Protein AF-A0ABD0PKK7-F1 (afdb_monomer)

Mean predicted aligned error: 3.7 Å

Structure (mmCIF, N/CA/C/O backbone):
data_AF-A0ABD0PKK7-F1
#
_entry.id   AF-A0ABD0PKK7-F1
#
loop_
_atom_site.group_PDB
_atom_site.id
_atom_site.type_symbol
_atom_site.label_atom_id
_atom_site.label_alt_id
_atom_site.label_comp_id
_atom_site.label_asym_id
_atom_site.label_entity_id
_atom_site.label_seq_id
_atom_site.pdbx_PDB_ins_code
_atom_site.Cartn_x
_atom_site.Cartn_y
_atom_site.Cartn_z
_atom_site.occupancy
_atom_site.B_iso_or_equiv
_atom_site.auth_seq_id
_atom_site.auth_comp_id
_atom_site.auth_asym_id
_atom_site.auth_atom_id
_atom_site.pdbx_PDB_model_num
ATOM 1 N N . MET A 1 1 ? -2.593 -15.574 10.858 1.00 81.81 1 MET A N 1
ATOM 2 C CA . MET A 1 1 ? -2.363 -14.415 11.750 1.00 81.81 1 MET A CA 1
ATOM 3 C C . MET A 1 1 ? -3.579 -13.500 11.752 1.00 81.81 1 MET A C 1
ATOM 5 O O . MET A 1 1 ? -4.221 -13.424 12.784 1.00 81.81 1 MET A O 1
ATOM 9 N N . ALA A 1 2 ? -3.959 -12.905 10.613 1.00 89.06 2 ALA A N 1
ATOM 10 C CA . ALA A 1 2 ? -5.119 -12.009 10.537 1.00 89.06 2 ALA A CA 1
ATOM 11 C C . ALA A 1 2 ? -6.419 -12.623 11.096 1.00 89.06 2 ALA A C 1
ATOM 13 O O . ALA A 1 2 ? -7.024 -12.035 11.982 1.00 89.06 2 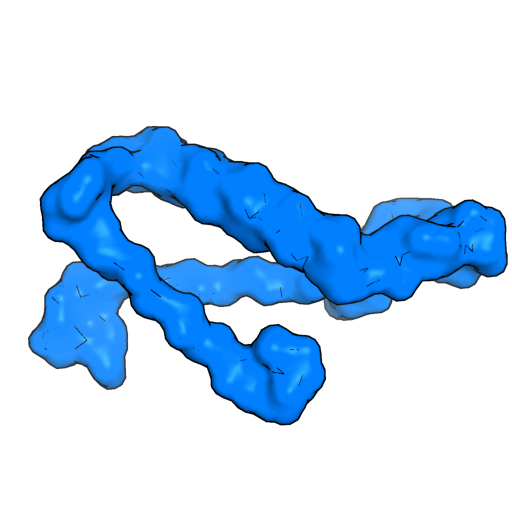ALA A O 1
ATOM 14 N N . GLU A 1 3 ? -6.772 -13.846 10.680 1.00 91.81 3 GLU A N 1
ATOM 15 C CA . GLU A 1 3 ? -7.954 -14.573 11.180 1.00 91.81 3 GLU A CA 1
ATOM 16 C C . GLU A 1 3 ? -7.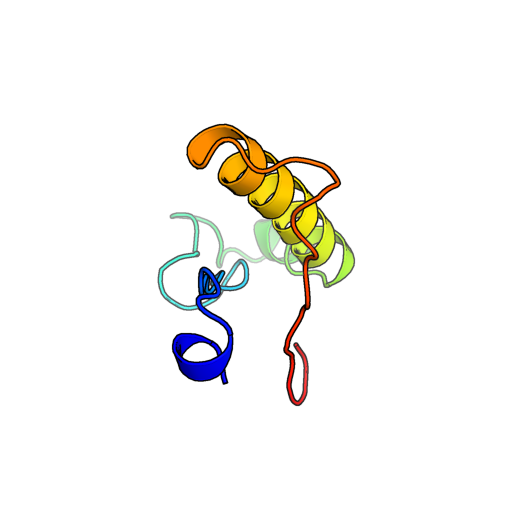967 -14.721 12.711 1.00 91.81 3 GLU A C 1
ATOM 18 O O . GLU A 1 3 ? -8.956 -14.400 13.359 1.00 91.81 3 GLU A O 1
ATOM 23 N N . ARG A 1 4 ? -6.835 -15.118 13.310 1.00 94.75 4 ARG A N 1
ATOM 24 C CA . ARG A 1 4 ? -6.707 -15.298 14.768 1.00 94.75 4 ARG A CA 1
ATOM 25 C C . ARG A 1 4 ? -6.900 -14.001 15.557 1.00 94.75 4 ARG A C 1
ATOM 27 O O . ARG A 1 4 ? -7.234 -14.063 16.733 1.00 94.75 4 ARG A O 1
ATOM 34 N N . HIS A 1 5 ? -6.664 -12.852 14.927 1.00 92.69 5 HIS A N 1
ATOM 35 C CA . HIS A 1 5 ? -6.779 -11.532 15.545 1.00 92.69 5 HIS A CA 1
ATOM 36 C C . HIS A 1 5 ? -8.003 -10.744 15.059 1.00 92.69 5 HIS A C 1
ATOM 38 O O . HIS A 1 5 ? -8.154 -9.587 15.443 1.00 92.69 5 HIS A O 1
ATOM 44 N N . GLY A 1 6 ? -8.856 -11.331 14.206 1.00 93.69 6 GLY A N 1
ATOM 45 C CA . GLY A 1 6 ? -9.970 -10.614 13.578 1.00 93.69 6 GLY A CA 1
ATOM 46 C C . GLY A 1 6 ? -9.519 -9.375 12.793 1.00 93.69 6 GLY A C 1
ATOM 47 O O . GLY A 1 6 ? -10.235 -8.377 12.752 1.00 93.69 6 GLY A O 1
ATOM 48 N N . ALA A 1 7 ? -8.307 -9.404 12.232 1.00 94.81 7 ALA A N 1
ATOM 49 C CA . ALA A 1 7 ? -7.701 -8.245 11.591 1.00 94.81 7 ALA A CA 1
ATOM 50 C C . ALA A 1 7 ? -8.147 -8.105 10.132 1.00 94.81 7 ALA A C 1
ATOM 52 O O . ALA A 1 7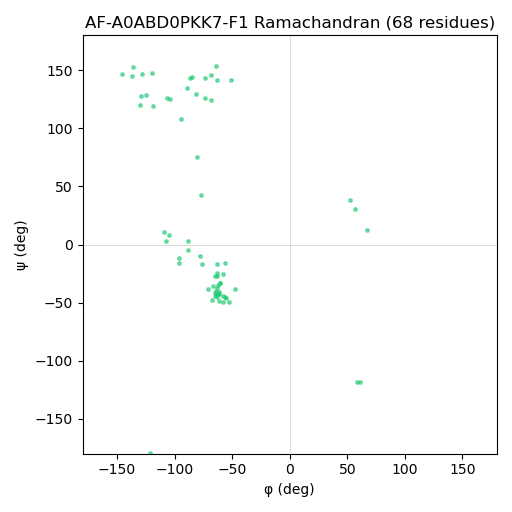 ? -8.251 -9.089 9.396 1.00 94.81 7 ALA A O 1
ATOM 53 N N . LEU A 1 8 ? -8.318 -6.858 9.696 1.00 95.19 8 LEU A N 1
ATOM 54 C CA . LEU A 1 8 ? -8.417 -6.523 8.282 1.00 95.19 8 LEU A CA 1
ATOM 55 C C . LEU A 1 8 ? -7.052 -6.756 7.617 1.00 95.19 8 LEU A C 1
ATOM 57 O O . LEU A 1 8 ? -6.049 -6.193 8.052 1.00 95.19 8 LEU A O 1
ATOM 61 N N . LEU A 1 9 ? -7.020 -7.569 6.560 1.00 95.94 9 LEU A N 1
ATOM 62 C CA . LEU A 1 9 ? -5.827 -7.788 5.744 1.00 95.94 9 LEU A CA 1
ATOM 63 C C . LEU A 1 9 ? -5.961 -7.025 4.428 1.00 95.94 9 LEU A C 1
ATOM 65 O O . LEU A 1 9 ? -6.924 -7.218 3.688 1.00 95.94 9 LEU A O 1
ATOM 69 N N . VAL A 1 10 ? -4.970 -6.190 4.133 1.00 95.69 10 VAL A N 1
ATOM 70 C CA . VAL A 1 10 ? -4.853 -5.462 2.868 1.00 95.69 10 VAL A CA 1
ATOM 71 C C . VAL A 1 10 ? -3.469 -5.689 2.276 1.00 95.69 10 VAL A C 1
ATOM 73 O O . VAL A 1 10 ? -2.495 -5.837 3.012 1.00 95.69 10 VAL A O 1
ATOM 76 N N . ALA A 1 11 ? -3.391 -5.720 0.949 1.00 94.75 11 ALA A N 1
ATOM 77 C CA . ALA A 1 11 ? -2.144 -5.812 0.204 1.00 94.75 11 ALA A CA 1
ATOM 78 C C . ALA A 1 11 ? -2.127 -4.704 -0.851 1.00 94.75 11 ALA A C 1
ATOM 80 O O . ALA A 1 11 ? -3.092 -4.553 -1.602 1.00 94.75 11 ALA A O 1
ATOM 81 N N . LEU A 1 12 ? -1.046 -3.925 -0.873 1.00 95.12 12 LEU A N 1
ATOM 82 C CA . LEU A 1 12 ? -0.824 -2.861 -1.844 1.00 95.12 12 LEU A CA 1
ATOM 83 C C . LEU A 1 12 ? 0.243 -3.320 -2.837 1.00 95.12 12 LEU A C 1
ATOM 85 O O . LEU A 1 12 ? 1.331 -3.724 -2.432 1.00 95.12 12 LEU A O 1
ATOM 89 N N . GLU A 1 13 ? -0.072 -3.267 -4.128 1.00 95.88 13 GLU A N 1
ATOM 90 C CA . GLU A 1 13 ? 0.890 -3.570 -5.187 1.00 95.88 13 GLU A CA 1
ATOM 91 C C . GLU A 1 13 ? 1.769 -2.343 -5.458 1.00 95.88 13 GLU A C 1
ATOM 93 O O . GLU A 1 13 ? 1.260 -1.237 -5.647 1.00 95.88 13 GLU A O 1
ATOM 98 N N . HIS A 1 14 ? 3.088 -2.544 -5.464 1.00 94.38 14 HIS A N 1
ATOM 99 C CA . HIS A 1 14 ? 4.075 -1.481 -5.641 1.00 94.38 14 HIS A CA 1
ATOM 100 C C . HIS A 1 14 ? 3.940 -0.820 -7.021 1.00 94.38 14 HIS A C 1
ATOM 102 O O . HIS A 1 14 ? 3.736 -1.498 -8.029 1.00 94.38 14 HIS A O 1
ATOM 108 N N . ARG A 1 15 ? 4.120 0.505 -7.084 1.00 93.88 15 ARG A N 1
ATOM 109 C CA . ARG A 1 15 ? 4.182 1.251 -8.352 1.00 93.88 15 ARG A CA 1
ATOM 110 C C . ARG A 1 15 ? 5.178 0.628 -9.335 1.00 93.88 15 ARG A C 1
ATOM 112 O O . ARG A 1 15 ? 6.255 0.201 -8.923 1.00 93.88 15 ARG A O 1
ATOM 119 N N . PHE A 1 16 ? 4.842 0.620 -10.619 1.00 92.31 16 PHE A N 1
AT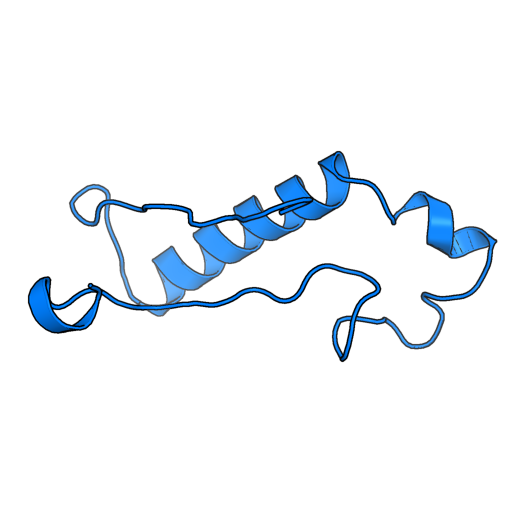OM 120 C CA . PHE A 1 16 ? 5.615 0.000 -11.706 1.00 92.31 16 PHE A CA 1
ATOM 121 C C . PHE A 1 16 ? 5.707 -1.538 -11.668 1.00 92.31 16 PHE A C 1
ATOM 123 O O . PHE A 1 16 ? 6.475 -2.116 -12.435 1.00 92.31 16 PHE A O 1
ATOM 130 N N . TYR A 1 17 ? 4.899 -2.219 -10.848 1.00 92.25 17 TYR A N 1
ATOM 131 C CA . TYR A 1 17 ? 4.782 -3.681 -10.856 1.00 92.25 17 TYR A CA 1
ATOM 132 C C . TYR A 1 17 ? 3.353 -4.122 -11.170 1.00 92.25 17 TYR A C 1
ATOM 134 O O . TYR A 1 17 ? 2.393 -3.455 -10.796 1.00 92.25 17 TYR A O 1
ATOM 142 N N . GLY A 1 18 ? 3.219 -5.273 -11.836 1.00 92.75 18 GLY A N 1
ATOM 143 C CA . GLY A 1 18 ? 1.931 -5.923 -12.070 1.00 92.75 18 GLY A CA 1
ATOM 144 C C . GLY A 1 18 ? 0.945 -5.042 -12.837 1.00 92.75 18 GLY A C 1
ATOM 145 O O . GLY A 1 18 ? 1.179 -4.696 -13.994 1.00 92.75 18 GLY A O 1
ATOM 146 N N . LYS A 1 19 ? -0.179 -4.722 -12.196 1.00 92.62 19 LYS A N 1
ATOM 147 C CA . LYS A 1 19 ? -1.231 -3.840 -12.723 1.00 92.62 19 LYS A CA 1
ATOM 148 C C . LYS A 1 19 ? -1.086 -2.398 -12.233 1.00 92.62 19 LYS A C 1
ATOM 150 O O . LYS A 1 19 ? -1.733 -1.519 -12.796 1.00 92.62 19 LYS A O 1
ATOM 155 N N . SER A 1 20 ? -0.227 -2.137 -11.251 1.00 92.56 20 SER A N 1
ATOM 156 C CA . SER A 1 20 ? 0.154 -0.797 -10.780 1.00 92.56 20 SER A CA 1
ATOM 157 C C . SER A 1 20 ? 1.146 -0.096 -11.725 1.00 92.56 20 SER A C 1
ATOM 159 O O . SER A 1 20 ? 2.112 0.531 -11.284 1.00 92.56 20 SER A O 1
ATOM 161 N N . ILE A 1 21 ? 0.922 -0.198 -13.037 1.00 92.62 21 ILE A N 1
ATOM 162 C CA . ILE A 1 21 ? 1.718 0.454 -14.081 1.00 92.62 21 ILE A CA 1
ATOM 163 C C . ILE A 1 21 ? 0.786 1.389 -14.850 1.00 92.62 21 ILE A C 1
ATOM 165 O O . ILE A 1 21 ? -0.196 0.948 -15.446 1.00 92.62 21 ILE A O 1
ATOM 169 N N . ASN A 1 22 ? 1.087 2.687 -14.831 1.00 88.12 22 ASN A N 1
ATOM 170 C CA . ASN A 1 22 ? 0.376 3.650 -15.670 1.00 88.12 22 ASN A CA 1
ATOM 171 C C . ASN A 1 22 ? 0.628 3.337 -17.157 1.00 88.12 22 ASN A C 1
ATOM 173 O O . ASN A 1 22 ? 1.689 2.794 -17.463 1.00 88.12 22 ASN A O 1
ATOM 177 N N . PRO A 1 23 ? -0.280 3.703 -18.081 1.00 86.75 23 PRO A N 1
ATOM 178 C CA . PRO A 1 23 ? -0.126 3.413 -19.512 1.00 86.75 23 PRO A CA 1
ATOM 179 C C . PRO A 1 23 ? 1.258 3.759 -20.087 1.00 86.75 23 PRO A C 1
ATOM 181 O O . PRO A 1 23 ? 1.824 2.949 -20.812 1.00 86.75 23 PRO A O 1
ATOM 184 N N . ASP A 1 24 ? 1.847 4.875 -19.646 1.00 86.44 24 ASP A N 1
ATOM 185 C CA . ASP A 1 24 ? 3.161 5.351 -20.108 1.00 86.44 24 ASP A CA 1
ATOM 186 C C . ASP A 1 24 ? 4.277 5.106 -19.069 1.00 86.44 24 ASP A C 1
ATOM 188 O O . ASP A 1 24 ? 5.402 5.584 -19.190 1.00 86.44 24 ASP A O 1
ATOM 192 N N . GLY A 1 25 ? 3.994 4.367 -17.993 1.00 82.12 25 GLY A N 1
ATOM 193 C CA . GLY A 1 25 ? 4.881 4.266 -16.830 1.00 82.12 25 GLY A CA 1
ATOM 194 C C . GLY A 1 25 ? 6.246 3.632 -17.123 1.00 82.12 25 GLY A C 1
ATOM 195 O O . GLY A 1 25 ? 7.221 3.932 -16.446 1.00 82.12 25 GLY A O 1
ATOM 196 N N . LEU A 1 26 ? 6.354 2.771 -18.134 1.00 87.62 26 LEU A N 1
ATOM 197 C CA . LEU A 1 26 ? 7.622 2.102 -18.457 1.00 87.62 26 LEU A CA 1
ATOM 198 C C . LEU A 1 26 ? 8.510 2.896 -19.426 1.00 87.62 26 LEU A C 1
ATOM 200 O O . LEU A 1 26 ? 9.577 2.414 -19.806 1.00 87.62 26 LEU A O 1
ATOM 204 N N . GLU A 1 27 ? 8.097 4.102 -19.812 1.00 91.31 27 GLU A N 1
ATOM 205 C CA . GLU A 1 27 ? 8.951 5.032 -20.549 1.00 91.31 27 GLU A CA 1
ATOM 206 C C . GLU A 1 27 ? 10.089 5.545 -19.654 1.00 91.31 27 GLU A C 1
ATOM 208 O O . GLU A 1 27 ? 9.924 5.729 -18.443 1.00 91.31 27 GLU A O 1
ATOM 213 N N . THR A 1 28 ? 11.267 5.783 -20.239 1.00 88.69 28 THR A N 1
ATOM 214 C CA . THR A 1 28 ? 12.496 6.100 -19.479 1.00 88.69 28 THR A CA 1
ATOM 215 C C . THR A 1 28 ? 12.330 7.373 -18.649 1.00 88.69 28 THR A C 1
ATOM 217 O O . THR A 1 28 ? 12.834 7.486 -17.531 1.00 88.69 28 THR A O 1
ATOM 220 N N . GLU A 1 29 ? 11.558 8.310 -19.176 1.00 89.81 29 GLU A N 1
ATOM 221 C CA . GLU A 1 29 ? 11.212 9.594 -18.590 1.00 89.81 29 GLU A CA 1
ATOM 222 C C . GLU A 1 29 ? 10.369 9.442 -17.317 1.00 89.81 29 GLU A C 1
ATOM 224 O O . GLU A 1 29 ? 10.433 10.304 -16.438 1.00 89.81 29 GLU A O 1
ATOM 229 N N . ASN A 1 30 ? 9.605 8.354 -17.198 1.00 89.19 30 ASN A N 1
ATOM 230 C CA . ASN A 1 30 ? 8.703 8.078 -16.077 1.00 89.19 30 ASN A CA 1
ATOM 231 C C . ASN A 1 30 ? 9.346 7.170 -15.016 1.00 89.19 30 ASN A C 1
ATOM 233 O O . ASN A 1 30 ? 8.927 7.180 -13.857 1.00 89.19 30 ASN A O 1
ATOM 237 N N . LEU A 1 31 ? 10.446 6.481 -15.348 1.00 89.12 31 LEU A N 1
ATOM 238 C CA . LEU A 1 31 ? 11.213 5.670 -14.390 1.00 89.12 31 LEU A CA 1
ATOM 239 C C . LEU A 1 31 ? 11.835 6.487 -13.249 1.00 89.12 31 LEU A C 1
ATOM 241 O O . LEU A 1 31 ? 12.181 5.920 -12.215 1.00 89.12 31 LEU A O 1
ATOM 245 N N . ARG A 1 32 ? 11.938 7.816 -13.372 1.00 89.88 32 ARG A N 1
ATOM 246 C CA . ARG A 1 32 ? 12.344 8.686 -12.250 1.00 89.88 32 ARG A CA 1
ATOM 247 C C . ARG A 1 32 ? 11.426 8.560 -11.029 1.00 89.88 32 ARG A C 1
ATOM 249 O O . ARG A 1 32 ? 11.871 8.799 -9.909 1.00 89.88 32 ARG A O 1
ATOM 256 N N . ASP A 1 33 ? 10.171 8.163 -11.239 1.00 88.44 33 ASP A N 1
ATOM 257 C CA . ASP A 1 33 ? 9.188 7.989 -10.170 1.00 88.44 33 ASP A CA 1
ATOM 258 C C . ASP A 1 33 ? 9.229 6.577 -9.554 1.00 88.44 33 ASP A C 1
ATOM 260 O O . ASP A 1 33 ? 8.545 6.322 -8.554 1.00 88.44 33 ASP A O 1
ATOM 264 N N . LEU A 1 34 ? 10.046 5.667 -10.104 1.00 90.88 34 LEU A N 1
ATOM 265 C CA . LEU A 1 34 ? 10.346 4.348 -9.544 1.00 90.88 34 LEU A CA 1
ATOM 266 C C . LEU A 1 34 ? 11.408 4.484 -8.441 1.00 90.88 34 LEU A C 1
ATOM 268 O O . LEU A 1 34 ? 12.582 4.168 -8.618 1.00 90.88 34 LEU A O 1
ATOM 272 N N . SER A 1 35 ? 10.986 4.976 -7.276 1.00 93.44 35 SER A N 1
ATOM 273 C CA . SER A 1 35 ? 11.843 5.086 -6.090 1.00 93.44 35 SER A CA 1
ATOM 274 C C . SER A 1 35 ? 11.130 4.622 -4.825 1.00 93.44 35 SER A C 1
ATOM 276 O O . SER A 1 35 ? 9.906 4.724 -4.708 1.00 93.44 35 SER A O 1
ATOM 278 N N . SER A 1 36 ? 11.900 4.152 -3.842 1.00 92.81 36 SER A N 1
ATOM 279 C CA . SER A 1 36 ? 11.357 3.712 -2.551 1.00 92.81 36 SER A CA 1
ATOM 280 C C . SER A 1 36 ? 10.666 4.850 -1.797 1.00 92.81 36 SER A C 1
ATOM 282 O O . SER A 1 36 ? 9.649 4.629 -1.151 1.00 92.81 36 SER A O 1
ATOM 284 N N . GLN A 1 37 ? 11.159 6.087 -1.906 1.00 95.31 37 GLN A N 1
ATOM 285 C CA . GLN A 1 37 ? 10.533 7.267 -1.296 1.00 95.31 37 GLN A CA 1
ATOM 286 C C . GLN A 1 37 ? 9.125 7.493 -1.845 1.00 95.31 37 GLN A C 1
ATOM 288 O O . GLN A 1 37 ? 8.191 7.778 -1.099 1.00 95.31 37 GLN A O 1
ATOM 293 N N . GLN A 1 38 ? 8.978 7.342 -3.155 1.00 95.38 38 GLN A N 1
ATOM 294 C CA . GLN A 1 38 ? 7.702 7.480 -3.825 1.00 95.38 38 GLN A CA 1
ATOM 295 C C . GLN A 1 38 ? 6.754 6.310 -3.509 1.00 95.38 38 GLN A C 1
ATOM 297 O O . GLN A 1 38 ? 5.574 6.526 -3.250 1.00 95.38 38 GLN A O 1
ATOM 302 N N . ALA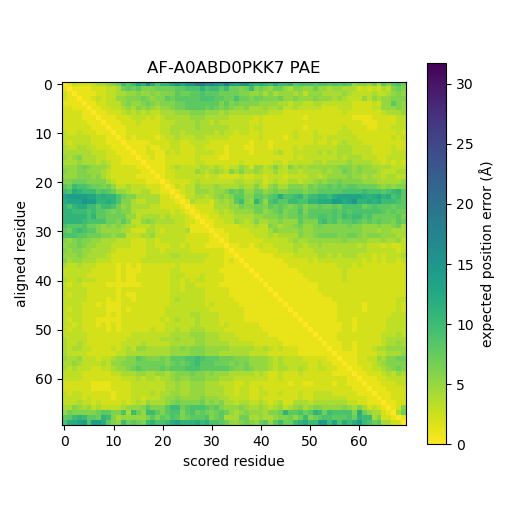 A 1 39 ? 7.272 5.084 -3.416 1.00 94.62 39 ALA A N 1
ATOM 303 C CA . ALA A 1 39 ? 6.491 3.934 -2.962 1.00 94.62 39 ALA A CA 1
ATOM 304 C C . ALA A 1 39 ? 6.006 4.078 -1.504 1.00 94.62 39 ALA A C 1
ATOM 306 O O . ALA A 1 39 ? 4.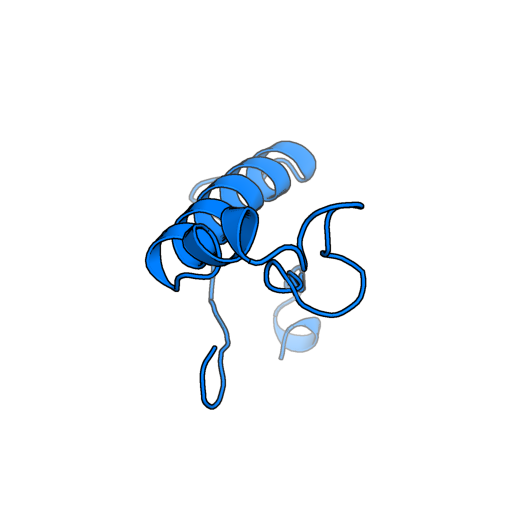873 3.726 -1.181 1.00 94.62 39 ALA A O 1
ATOM 307 N N . LEU A 1 40 ? 6.825 4.660 -0.621 1.00 95.81 40 LEU A N 1
ATOM 308 C CA . LEU A 1 40 ? 6.418 5.001 0.746 1.00 95.81 40 LEU A CA 1
ATOM 309 C C . LEU A 1 40 ? 5.344 6.098 0.770 1.00 95.81 40 LEU A C 1
ATOM 311 O O . LEU A 1 40 ? 4.438 6.045 1.604 1.00 95.81 40 LEU A O 1
ATOM 315 N N . ALA A 1 41 ? 5.412 7.068 -0.146 1.00 96.75 41 ALA A N 1
ATOM 316 C CA . ALA A 1 41 ? 4.365 8.074 -0.298 1.00 96.75 41 ALA A CA 1
ATOM 317 C C . ALA A 1 41 ? 3.031 7.436 -0.728 1.00 96.75 41 ALA A C 1
ATOM 319 O O . ALA A 1 41 ? 1.988 7.778 -0.162 1.00 96.75 41 ALA A O 1
ATOM 320 N N . ASP A 1 42 ? 3.059 6.452 -1.634 1.00 96.31 42 ASP A N 1
ATOM 321 C CA . ASP A 1 42 ? 1.861 5.677 -1.990 1.00 96.31 42 ASP A CA 1
ATOM 322 C C . ASP A 1 42 ? 1.312 4.908 -0.799 1.00 96.31 42 ASP A C 1
ATOM 324 O O . ASP A 1 42 ? 0.104 4.908 -0.575 1.00 96.31 42 ASP A O 1
ATOM 328 N N . LEU A 1 43 ? 2.184 4.280 -0.004 1.00 96.31 43 LEU A N 1
ATOM 329 C CA . LEU A 1 43 ? 1.765 3.550 1.188 1.00 96.31 43 LEU A CA 1
ATOM 330 C C . LEU A 1 43 ? 1.076 4.476 2.199 1.00 96.31 43 LEU A C 1
ATOM 332 O O . LEU A 1 43 ? 0.051 4.103 2.771 1.00 96.31 43 LEU A O 1
ATOM 336 N N . ALA A 1 44 ? 1.588 5.695 2.391 1.00 96.88 44 ALA A N 1
ATOM 337 C CA . ALA A 1 44 ? 0.968 6.695 3.259 1.00 96.88 44 ALA A CA 1
ATOM 338 C C . ALA A 1 44 ? -0.404 7.153 2.729 1.00 96.88 44 ALA A C 1
ATOM 340 O O . ALA A 1 44 ? -1.375 7.221 3.493 1.00 96.88 44 ALA A O 1
ATOM 341 N N . ALA A 1 45 ? -0.510 7.415 1.422 1.00 97.62 45 ALA A N 1
ATOM 342 C CA . ALA A 1 45 ? -1.773 7.778 0.778 1.00 97.62 45 ALA A CA 1
ATOM 343 C C . ALA A 1 45 ? -2.798 6.631 0.851 1.00 97.62 45 ALA A C 1
ATOM 345 O O . ALA A 1 45 ? -3.962 6.846 1.198 1.00 97.62 45 ALA A O 1
ATOM 346 N N . PHE A 1 46 ? -2.356 5.398 0.607 1.00 97.06 46 PHE A N 1
ATOM 347 C CA . PHE A 1 46 ? -3.169 4.191 0.712 1.00 97.06 46 PHE A CA 1
ATOM 348 C C . PHE A 1 46 ? -3.653 3.947 2.143 1.00 97.06 46 PHE A C 1
ATOM 350 O O . PHE A 1 46 ? -4.837 3.686 2.357 1.00 97.06 46 PHE A O 1
ATOM 357 N N . HIS A 1 47 ? -2.773 4.090 3.136 1.00 96.69 47 HIS A N 1
ATOM 358 C CA . HIS A 1 47 ? -3.138 4.003 4.548 1.00 96.69 47 HIS A CA 1
ATOM 359 C C . HIS A 1 47 ? -4.247 5.003 4.901 1.00 96.69 47 HIS A C 1
ATOM 361 O O . HIS A 1 47 ? -5.226 4.635 5.559 1.00 96.69 47 HIS A O 1
ATOM 367 N N . HIS A 1 48 ? -4.128 6.254 4.442 1.00 97.00 48 HIS A N 1
ATOM 368 C CA . HIS A 1 48 ? -5.160 7.270 4.649 1.00 97.00 48 HIS A CA 1
ATOM 369 C C . HIS A 1 48 ? -6.489 6.865 3.999 1.00 97.00 48 HIS A C 1
ATOM 371 O O . HIS A 1 48 ? -7.528 6.876 4.665 1.00 97.00 48 HIS A O 1
ATOM 377 N N . TYR A 1 49 ? -6.444 6.431 2.737 1.00 97.69 49 TYR A N 1
ATOM 378 C CA . TYR A 1 49 ? -7.620 5.984 1.993 1.00 97.69 49 TYR A CA 1
ATOM 379 C C . TYR A 1 49 ? -8.340 4.816 2.683 1.00 97.69 49 TYR A C 1
ATOM 381 O O . TYR A 1 49 ? -9.548 4.884 2.907 1.00 97.69 49 TYR A O 1
ATOM 389 N N . ILE A 1 50 ? -7.616 3.762 3.075 1.00 97.81 50 ILE A N 1
ATOM 390 C CA . ILE A 1 50 ? -8.197 2.595 3.757 1.00 97.81 50 ILE A CA 1
ATOM 391 C C . ILE A 1 50 ? -8.748 2.984 5.129 1.00 97.81 50 ILE A C 1
ATOM 393 O O . ILE A 1 50 ? -9.854 2.570 5.483 1.00 97.81 50 ILE A O 1
ATOM 397 N N . SER A 1 51 ? -8.025 3.820 5.877 1.00 97.12 51 SER A N 1
ATOM 398 C CA . SER A 1 51 ? -8.495 4.294 7.180 1.00 97.12 51 SER A CA 1
ATOM 399 C C . SER A 1 51 ? -9.838 5.011 7.061 1.00 97.12 51 SER A C 1
ATOM 401 O O . SER A 1 51 ? -10.760 4.712 7.815 1.00 97.12 51 SER A O 1
ATOM 403 N N . GLN A 1 52 ? -10.000 5.885 6.067 1.00 97.31 52 GLN A N 1
ATOM 404 C CA . GLN A 1 52 ? -11.282 6.542 5.809 1.00 97.31 52 GLN A CA 1
ATOM 405 C C . GLN A 1 52 ? -12.347 5.558 5.314 1.00 97.31 52 GLN A C 1
ATOM 407 O O . GLN A 1 52 ? -13.462 5.530 5.839 1.00 97.31 52 GLN A O 1
ATOM 412 N N . ARG A 1 53 ? -12.002 4.717 4.332 1.00 97.50 53 ARG A N 1
ATOM 413 C CA . ARG A 1 53 ? -12.930 3.799 3.658 1.00 97.50 53 ARG A CA 1
ATOM 414 C C . ARG A 1 53 ? -13.575 2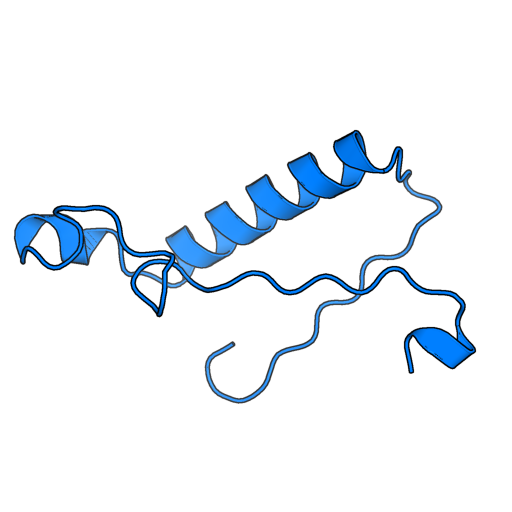.783 4.600 1.00 97.50 53 ARG A C 1
ATOM 416 O O . ARG A 1 53 ? -14.718 2.388 4.353 1.00 97.50 53 ARG A O 1
ATOM 423 N N . PHE A 1 54 ? -12.844 2.364 5.631 1.00 96.69 54 PHE A N 1
ATOM 424 C CA . PHE A 1 54 ? -13.289 1.404 6.645 1.00 96.69 54 PHE A CA 1
ATOM 425 C C . PHE A 1 54 ? -13.530 2.047 8.018 1.00 96.69 54 PHE A C 1
ATOM 427 O O . PHE A 1 54 ? -13.730 1.330 8.995 1.00 96.69 54 PHE A O 1
ATOM 434 N N . SER A 1 55 ? -13.526 3.384 8.097 1.00 96.94 55 SER A N 1
ATOM 435 C CA . SER A 1 55 ? -13.750 4.138 9.340 1.00 96.94 55 SER A CA 1
ATOM 436 C C . SER A 1 55 ? -12.834 3.699 10.492 1.00 96.94 55 SER A C 1
ATOM 438 O O . SER A 1 55 ? -13.250 3.625 11.650 1.00 96.94 55 SER A O 1
ATOM 440 N N . LEU A 1 56 ? -11.576 3.394 10.168 1.00 96.62 56 LEU A N 1
ATOM 441 C CA . LEU A 1 56 ? -10.560 3.025 11.144 1.00 96.62 56 LEU A CA 1
ATOM 442 C C . LEU A 1 56 ? -10.122 4.266 11.920 1.00 96.62 56 LEU A C 1
ATOM 444 O O . LEU A 1 56 ? -10.005 5.366 11.378 1.00 96.62 56 LEU A O 1
ATOM 448 N N . SER A 1 57 ? -9.863 4.075 13.205 1.00 95.00 57 SER A N 1
ATOM 449 C CA . SER A 1 57 ? -9.447 5.135 14.122 1.00 95.00 57 SER A CA 1
ATOM 450 C C . SER A 1 57 ? -8.098 4.802 14.752 1.00 95.00 57 SER A C 1
ATOM 452 O O . SER A 1 57 ? -7.545 3.730 14.531 1.00 95.00 57 SER A O 1
ATOM 454 N N . TYR A 1 58 ? -7.601 5.680 15.623 1.00 92.94 58 TYR A N 1
ATOM 455 C CA . TYR A 1 58 ? -6.396 5.435 16.424 1.00 92.94 58 TYR A CA 1
ATOM 456 C C . TYR A 1 58 ? -6.467 4.160 17.292 1.00 92.94 58 TYR A C 1
ATOM 458 O O . TYR A 1 58 ? -5.443 3.695 17.782 1.00 92.94 58 TYR A O 1
ATOM 466 N N . LYS A 1 59 ? -7.666 3.594 17.504 1.00 95.44 59 LYS A N 1
ATOM 467 C CA . LYS A 1 59 ? -7.862 2.319 18.213 1.00 95.44 59 LY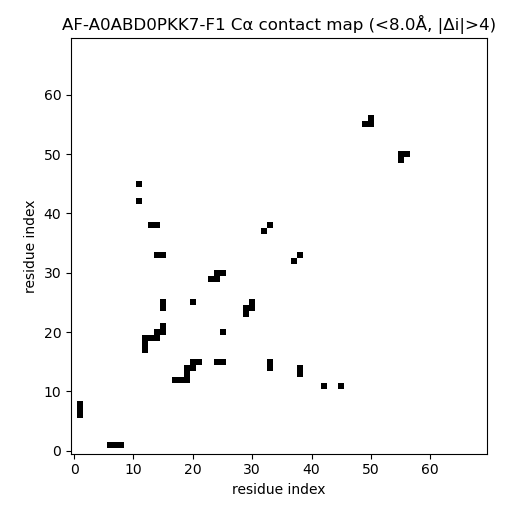S A CA 1
ATOM 468 C C . LYS A 1 59 ? -7.503 1.100 17.357 1.00 95.44 59 LYS A C 1
ATOM 470 O O . LYS A 1 59 ? -7.363 0.006 17.894 1.00 95.44 59 LYS A O 1
ATOM 475 N N . ASN A 1 60 ? -7.398 1.267 16.040 1.00 95.75 60 ASN A N 1
ATOM 476 C CA . ASN A 1 60 ? -7.032 0.213 15.107 1.00 95.75 60 ASN A CA 1
ATOM 477 C C . ASN A 1 60 ? -5.519 0.266 14.865 1.00 95.75 60 ASN A C 1
ATOM 479 O O . ASN A 1 60 ? -5.017 1.170 14.201 1.00 95.75 60 ASN A O 1
ATOM 483 N N . THR A 1 61 ? -4.791 -0.706 15.410 1.00 95.31 61 THR A N 1
ATOM 484 C CA . THR A 1 61 ? -3.339 -0.800 15.227 1.00 95.31 61 THR A CA 1
ATOM 485 C C . THR A 1 61 ? -3.003 -1.277 13.819 1.00 95.31 61 THR A C 1
ATOM 487 O O . THR A 1 61 ? -3.441 -2.348 13.399 1.00 95.31 61 THR A O 1
ATOM 490 N N . TRP A 1 62 ? -2.174 -0.509 13.118 1.00 95.94 62 TRP A N 1
ATOM 491 C CA . TRP A 1 62 ? -1.602 -0.898 11.835 1.00 95.94 62 TRP A CA 1
ATOM 492 C C . TRP A 1 62 ? -0.290 -1.650 12.033 1.00 95.94 62 TRP A C 1
ATOM 494 O O . TRP A 1 62 ? 0.562 -1.236 12.817 1.00 95.94 62 TRP A O 1
ATOM 504 N N . ILE A 1 63 ? -0.127 -2.755 11.309 1.00 95.44 63 ILE A N 1
ATOM 505 C CA . ILE A 1 63 ? 1.099 -3.555 11.293 1.00 95.44 63 ILE A CA 1
ATOM 506 C C . ILE A 1 63 ? 1.461 -3.786 9.829 1.00 95.44 63 ILE A C 1
ATOM 508 O O . ILE A 1 63 ? 0.663 -4.353 9.081 1.00 95.44 63 ILE A O 1
ATOM 512 N N . SER A 1 64 ? 2.643 -3.332 9.418 1.00 94.56 64 SER A N 1
ATOM 513 C CA . SER A 1 64 ? 3.184 -3.611 8.091 1.00 94.56 64 SER A CA 1
ATOM 514 C C . SER A 1 64 ? 3.936 -4.941 8.090 1.00 94.56 64 SER A C 1
ATOM 516 O O . SER A 1 64 ? 4.612 -5.302 9.053 1.00 94.56 64 SER A O 1
ATOM 518 N N . PHE A 1 65 ? 3.815 -5.674 6.986 1.00 94.38 65 PHE A N 1
ATOM 519 C CA . PHE A 1 65 ? 4.579 -6.887 6.727 1.00 94.38 65 PHE A CA 1
ATOM 520 C C . PHE A 1 65 ? 5.295 -6.717 5.393 1.00 94.38 65 PHE A C 1
ATOM 522 O O . PHE A 1 65 ? 4.665 -6.380 4.394 1.00 94.38 65 PHE A O 1
ATOM 529 N N . GLY A 1 66 ? 6.599 -6.966 5.394 1.00 92.38 66 GLY A N 1
ATOM 530 C CA . GLY A 1 66 ? 7.452 -6.906 4.217 1.00 92.38 66 GLY A CA 1
ATOM 531 C C . GLY A 1 66 ? 8.541 -7.969 4.309 1.00 92.38 66 GLY A C 1
ATOM 532 O O . GLY A 1 66 ? 8.977 -8.330 5.403 1.00 92.38 66 GLY A O 1
ATOM 533 N N . GLY A 1 67 ? 8.945 -8.510 3.164 1.00 92.06 67 GLY A N 1
ATOM 534 C CA . GLY A 1 67 ? 10.066 -9.434 3.049 1.00 92.06 67 GLY A CA 1
ATOM 535 C C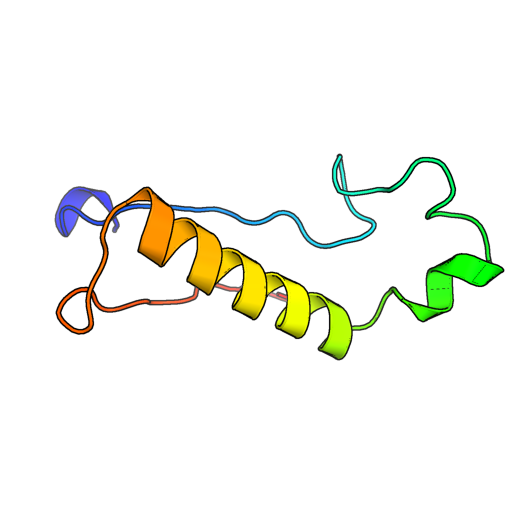 . GLY A 1 67 ? 10.912 -9.082 1.832 1.00 92.06 67 GLY A C 1
ATOM 536 O O . GLY A 1 67 ? 10.379 -8.677 0.801 1.00 92.06 67 GLY A O 1
ATOM 537 N N . SER A 1 68 ? 12.229 -9.268 1.942 1.00 92.69 68 SER A N 1
ATOM 538 C CA . SER A 1 68 ? 13.200 -8.840 0.927 1.00 92.69 68 SER A CA 1
ATOM 539 C C . SER A 1 68 ? 13.169 -7.316 0.709 1.00 92.69 68 SER A C 1
ATOM 541 O O . SER A 1 68 ? 13.479 -6.590 1.644 1.00 92.69 68 SER A O 1
ATOM 543 N N . TYR A 1 69 ? 12.842 -6.835 -0.490 1.00 84.19 69 TYR A N 1
ATOM 544 C CA . TYR A 1 69 ? 12.871 -5.413 -0.865 1.00 84.19 69 TYR A CA 1
ATOM 545 C C . TYR A 1 69 ? 11.672 -4.584 -0.357 1.00 84.19 69 TYR A C 1
ATOM 547 O O . TYR A 1 69 ? 11.677 -3.366 -0.500 1.00 84.19 69 TYR A O 1
ATOM 555 N N . ALA A 1 70 ? 10.645 -5.244 0.184 1.00 70.44 70 ALA A N 1
ATOM 556 C CA . ALA A 1 70 ? 9.398 -4.610 0.615 1.00 70.44 70 ALA A CA 1
ATOM 557 C C . ALA A 1 70 ? 9.574 -3.515 1.681 1.00 70.44 70 ALA A C 1
ATOM 559 O O . ALA A 1 70 ? 10.464 -3.662 2.550 1.00 70.44 70 ALA A O 1
#

Radius of gyration: 14.6 Å; Cα contacts (8 Å, |Δi|>4): 29; chains: 1; bounding box: 27×25×39 Å

Secondary structure (DSSP, 8-state):
-TGGGT------PPTTSTT---TTTTSTTTGGG-SHHHHHHHHHHHHHHHHHHTT--TTS-------TT-

Foldseek 3Di:
DCVVVVHDDDDDDFQPDDPNDDPCCPPPVNCVCVDPVNRVVVVVVVVVVVCVVVVNDPVHDDDDDDDDPD

Sequence (70 aa):
MAERHGALLVALEHRFYGKSINPDGLETENLRDLSSQQALADLAAFHHYISQRFSLSYKNTWISFGGSYA

Solvent-accessible surface area (backbone atoms only — not comparable to full-atom values): 4691 Å² total; per-residue (Å²): 109,46,77,85,67,75,47,89,81,84,86,83,76,55,72,77,38,92,81,44,47,56,98,66,41,87,40,79,85,44,46,78,65,72,40,71,70,51,48,51,50,48,50,52,53,48,51,52,51,51,30,61,76,69,69,55,51,94,86,58,84,84,80,90,86,68,68,90,91,92

Organism: Cirrhinus mrigala (NCBI:txid683832)

InterPro domains:
  IPR008758 Peptidase S28 [PF05577] (1-70)
  IPR029058 Alpha/Beta hydrolase fold [G3DSA:3.40.50.1820] (1-70)

pLDDT: mean 92.99, std 4.56, range [70.44, 97.81]